Protein AF-A0A561X0W5-F1 (afdb_monomer)

Mean predicted aligned error: 11.8 Å

Secondary structure (DSSP, 8-state):
--HHHHHHHHHHHHHHHHHHHH-GGGHHHHTTTEEEEEEE-TTS-EEEEEEEPS-HHHHHHHHHHH-HHHHHHHHHHHHHHHHHH-HHHHHHHHHHHHHHHHHHHHHHHHHHHHHHHH-

Foldseek 3Di:
DDPVVVLLLLQLLVLVLCCLQPPCVCVVVVVVFWDQDQDQPPVRDRDRDTDGDDDPVSVVSVVCSVDSVSSSVVSSVVLVVCCVVPVVPSVVSSVVSNVVSVVVVVVVVVVVVVVVVVD

pLDDT: mean 72.23, std 18.35, range [41.28, 92.25]

Structure (mmCIF, N/CA/C/O backbone):
data_AF-A0A561X0W5-F1
#
_entry.id   AF-A0A561X0W5-F1
#
loop_
_atom_site.group_PDB
_atom_site.id
_atom_site.type_symbol
_atom_site.label_atom_id
_atom_site.label_alt_id
_atom_site.label_comp_id
_atom_site.label_asym_id
_atom_site.label_entity_id
_atom_site.label_seq_id
_atom_site.pdbx_PDB_ins_code
_atom_site.Cartn_x
_atom_site.Cartn_y
_atom_site.Cartn_z
_atom_site.occupancy
_atom_site.B_iso_or_equiv
_atom_site.auth_seq_id
_atom_site.auth_comp_id
_atom_site.auth_asym_id
_atom_site.auth_atom_id
_atom_site.pdbx_PDB_model_num
ATOM 1 N N . MET A 1 1 ? 15.254 -8.754 -8.443 1.00 67.56 1 MET A N 1
ATOM 2 C CA . MET A 1 1 ? 14.374 -7.568 -8.475 1.00 67.56 1 MET A CA 1
ATOM 3 C C . MET A 1 1 ? 15.239 -6.345 -8.740 1.00 67.56 1 MET A C 1
ATOM 5 O O . MET A 1 1 ? 16.203 -6.167 -8.002 1.00 67.56 1 MET A O 1
ATOM 9 N N . PRO A 1 2 ? 14.976 -5.563 -9.795 1.00 82.38 2 PRO A N 1
ATOM 10 C CA . PRO A 1 2 ? 15.649 -4.288 -10.035 1.00 82.38 2 PRO A CA 1
ATOM 11 C C . PRO A 1 2 ? 15.251 -3.238 -8.982 1.00 82.38 2 PRO A C 1
ATOM 13 O O . PRO A 1 2 ? 14.203 -3.346 -8.349 1.00 82.38 2 PRO A O 1
ATOM 16 N N . LEU A 1 3 ? 16.077 -2.200 -8.810 1.00 81.94 3 LEU A N 1
ATOM 17 C CA . LEU A 1 3 ? 15.871 -1.164 -7.787 1.00 81.94 3 LEU A CA 1
ATOM 18 C C . LEU A 1 3 ? 14.520 -0.436 -7.945 1.00 81.94 3 LEU A C 1
ATOM 20 O O . LEU A 1 3 ? 13.871 -0.118 -6.952 1.00 81.94 3 LEU A O 1
ATOM 24 N N . MET A 1 4 ? 14.070 -0.219 -9.188 1.00 83.25 4 MET A N 1
ATOM 25 C CA . MET A 1 4 ? 12.771 0.405 -9.480 1.00 83.25 4 MET A CA 1
ATOM 26 C C . MET A 1 4 ? 11.591 -0.400 -8.925 1.00 83.25 4 MET A C 1
ATOM 28 O O . MET A 1 4 ? 10.674 0.182 -8.350 1.00 83.25 4 MET A O 1
ATOM 32 N N . ASP A 1 5 ? 11.637 -1.728 -9.021 1.00 83.75 5 ASP A N 1
ATOM 33 C CA . ASP A 1 5 ? 10.567 -2.595 -8.520 1.00 83.75 5 ASP A CA 1
ATOM 34 C C . ASP A 1 5 ? 10.485 -2.560 -6.995 1.00 83.75 5 ASP A C 1
ATOM 36 O O . ASP A 1 5 ? 9.400 -2.676 -6.430 1.00 83.75 5 ASP A O 1
ATOM 40 N N . MET A 1 6 ? 11.620 -2.335 -6.325 1.00 85.38 6 MET A N 1
ATOM 41 C CA . MET A 1 6 ? 11.663 -2.135 -4.880 1.00 85.38 6 MET A CA 1
ATOM 42 C C . MET A 1 6 ? 10.902 -0.868 -4.476 1.00 85.38 6 MET A C 1
ATOM 44 O O . MET A 1 6 ? 10.077 -0.915 -3.565 1.00 85.38 6 MET A O 1
ATOM 48 N N . PHE A 1 7 ? 11.115 0.247 -5.183 1.00 87.56 7 PHE A N 1
ATOM 49 C CA . PHE A 1 7 ? 10.355 1.477 -4.948 1.00 87.56 7 PHE A CA 1
ATOM 50 C C . PHE A 1 7 ? 8.864 1.287 -5.243 1.00 87.56 7 PHE A C 1
ATOM 52 O O . PHE A 1 7 ? 8.029 1.699 -4.436 1.00 87.56 7 PHE A O 1
ATOM 59 N N . LEU A 1 8 ? 8.517 0.614 -6.345 1.00 86.75 8 LEU A N 1
ATOM 60 C CA . LEU A 1 8 ? 7.126 0.285 -6.670 1.00 86.75 8 LEU A CA 1
ATOM 61 C C . LEU A 1 8 ? 6.467 -0.544 -5.563 1.00 86.75 8 LEU A C 1
ATOM 63 O O . LEU A 1 8 ? 5.359 -0.218 -5.147 1.00 86.75 8 LEU A O 1
ATOM 67 N N . LEU A 1 9 ? 7.154 -1.561 -5.038 1.00 87.06 9 LEU A N 1
ATOM 68 C CA . LEU A 1 9 ? 6.672 -2.378 -3.921 1.00 87.06 9 LEU A CA 1
ATOM 69 C C . LEU A 1 9 ? 6.465 -1.564 -2.646 1.00 87.06 9 LEU A C 1
ATOM 71 O O . LEU A 1 9 ? 5.461 -1.768 -1.970 1.00 87.06 9 LEU A O 1
ATOM 75 N N . VAL A 1 10 ? 7.360 -0.623 -2.332 1.00 88.12 10 VAL A N 1
ATOM 76 C CA . VAL A 1 10 ? 7.203 0.270 -1.173 1.00 88.12 10 VAL A CA 1
ATOM 77 C C . VAL A 1 10 ? 5.941 1.124 -1.312 1.00 88.12 10 VAL A C 1
ATOM 79 O O . VAL A 1 10 ? 5.111 1.145 -0.401 1.00 88.12 10 VAL A O 1
ATOM 82 N N . PHE A 1 11 ? 5.748 1.785 -2.457 1.00 88.75 11 PHE A N 1
ATOM 83 C CA . PHE A 1 11 ? 4.557 2.608 -2.697 1.00 88.75 11 PHE A CA 1
ATOM 84 C C . PHE A 1 11 ? 3.274 1.772 -2.752 1.00 88.75 11 PHE A C 1
ATOM 86 O O . PHE A 1 11 ? 2.255 2.163 -2.177 1.00 88.75 11 PHE A O 1
ATOM 93 N N . ALA A 1 12 ? 3.327 0.602 -3.390 1.00 87.25 12 ALA A N 1
ATOM 94 C CA . ALA A 1 12 ? 2.205 -0.321 -3.466 1.00 87.25 12 ALA A CA 1
ATOM 95 C C . ALA A 1 12 ? 1.815 -0.851 -2.080 1.00 87.25 12 ALA A C 1
ATOM 97 O O . ALA A 1 12 ? 0.636 -0.822 -1.735 1.00 87.25 12 ALA A O 1
ATOM 98 N N . ALA A 1 13 ? 2.786 -1.262 -1.258 1.00 88.38 13 ALA A N 1
ATOM 99 C CA . ALA A 1 13 ? 2.551 -1.722 0.108 1.00 88.38 13 ALA A CA 1
ATOM 100 C C . ALA A 1 13 ? 2.008 -0.600 0.997 1.00 88.38 13 ALA A C 1
ATOM 102 O O . ALA A 1 13 ? 1.069 -0.832 1.759 1.00 88.38 13 ALA A O 1
ATOM 103 N N . PHE A 1 14 ? 2.525 0.626 0.866 1.00 85.94 14 PHE A N 1
ATOM 104 C CA . PHE A 1 14 ? 1.994 1.790 1.577 1.00 85.94 14 PHE A CA 1
ATOM 105 C C . PHE A 1 14 ? 0.527 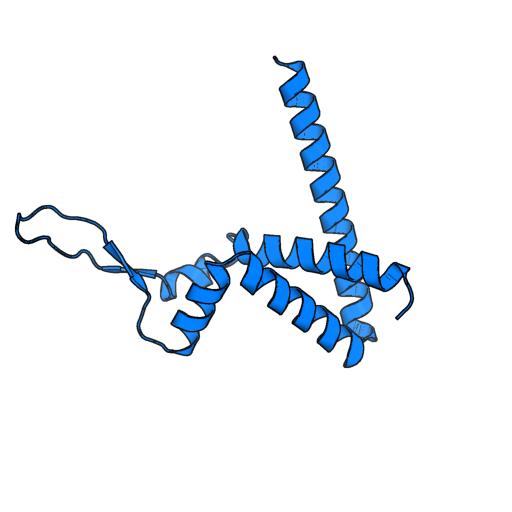2.050 1.217 1.00 85.94 14 PHE A C 1
ATOM 107 O O . PHE A 1 14 ? -0.317 2.194 2.108 1.00 85.94 14 PHE A O 1
ATOM 114 N N . ARG A 1 15 ? 0.193 2.059 -0.081 1.00 86.25 15 ARG A N 1
ATOM 115 C CA . ARG A 1 15 ? -1.189 2.258 -0.534 1.00 86.25 15 ARG A CA 1
ATOM 116 C C . ARG A 1 15 ? -2.092 1.120 -0.091 1.00 86.25 15 ARG A C 1
ATOM 118 O O . ARG A 1 15 ? -3.180 1.406 0.390 1.00 86.25 15 ARG A O 1
ATOM 125 N N . LEU A 1 16 ? -1.641 -0.127 -0.216 1.00 81.12 16 LEU A N 1
ATOM 126 C CA . LEU A 1 16 ? -2.398 -1.308 0.189 1.00 81.12 16 LEU A CA 1
ATOM 127 C C . LEU A 1 16 ? -2.662 -1.314 1.695 1.00 81.12 16 LEU A C 1
ATOM 129 O O . LEU A 1 16 ? -3.792 -1.535 2.101 1.00 81.12 16 LEU A O 1
ATOM 133 N N . THR A 1 17 ? -1.662 -0.989 2.517 1.00 83.44 17 THR A N 1
ATOM 134 C CA . THR A 1 17 ? -1.819 -0.871 3.976 1.00 83.44 17 THR A CA 1
ATOM 135 C C . THR A 1 17 ? -2.822 0.220 4.319 1.00 83.44 17 THR A C 1
ATOM 137 O O . THR A 1 17 ? -3.719 0.013 5.130 1.00 83.44 17 THR A O 1
ATOM 140 N N . ARG A 1 18 ? -2.715 1.385 3.669 1.00 79.19 18 ARG A N 1
ATOM 141 C CA . ARG A 1 18 ? -3.660 2.485 3.878 1.00 79.19 18 ARG A CA 1
ATOM 142 C C . ARG A 1 18 ? -5.069 2.111 3.415 1.00 79.19 18 ARG A C 1
ATOM 144 O O . ARG A 1 18 ? -6.029 2.508 4.059 1.00 79.19 18 ARG A O 1
ATOM 151 N N . LEU A 1 19 ? -5.195 1.334 2.344 1.00 76.31 19 LEU A N 1
ATOM 152 C CA . LEU A 1 19 ? -6.470 0.790 1.895 1.00 76.31 19 LEU A CA 1
ATOM 153 C C . LEU A 1 19 ? -7.000 -0.194 2.952 1.00 76.31 19 LEU A C 1
ATOM 155 O O . LEU A 1 19 ? -8.041 0.044 3.525 1.00 76.31 19 LEU A O 1
ATOM 159 N N . LEU A 1 20 ? -6.248 -1.199 3.384 1.00 70.31 20 LEU A N 1
ATOM 160 C CA . LEU A 1 20 ? -6.719 -2.148 4.404 1.00 70.31 20 LEU A CA 1
ATOM 161 C C . LEU A 1 20 ? -7.101 -1.499 5.748 1.00 70.31 20 LEU A C 1
ATOM 163 O O . LEU A 1 20 ? -8.091 -1.897 6.356 1.00 70.31 20 LEU A O 1
ATOM 167 N N . VAL A 1 21 ? -6.345 -0.496 6.204 1.00 66.12 21 VAL A N 1
ATOM 168 C CA . VAL A 1 21 ? -6.595 0.180 7.489 1.00 66.12 21 VAL A CA 1
ATOM 169 C C . VAL A 1 21 ? -7.753 1.183 7.397 1.00 66.12 21 VAL A C 1
ATOM 171 O O . VAL A 1 21 ? -8.589 1.247 8.301 1.00 66.12 21 VAL A O 1
ATOM 174 N N . TYR A 1 22 ? -7.814 1.976 6.323 1.00 61.97 22 TYR A N 1
ATOM 175 C CA . TYR A 1 22 ? -8.741 3.112 6.217 1.00 61.97 22 TYR A CA 1
ATOM 176 C C . TYR A 1 22 ? -9.911 2.887 5.254 1.00 61.97 22 TYR A C 1
ATOM 178 O O . TYR A 1 22 ? -10.824 3.713 5.217 1.00 61.97 22 TYR A O 1
ATOM 186 N N . ASP A 1 23 ? -9.915 1.809 4.472 1.00 55.59 23 ASP A N 1
ATOM 187 C CA . ASP A 1 23 ? -10.960 1.563 3.487 1.00 55.59 23 ASP A CA 1
ATOM 188 C C . ASP A 1 23 ? -12.254 1.083 4.153 1.00 55.59 23 ASP A C 1
ATOM 190 O O . ASP A 1 23 ? -12.373 -0.027 4.685 1.00 55.59 23 ASP A O 1
ATOM 194 N N . GLN A 1 24 ? -13.250 1.963 4.080 1.00 45.91 24 GLN A N 1
ATOM 195 C CA . GLN A 1 24 ? -14.639 1.744 4.477 1.00 45.91 24 GLN A CA 1
ATOM 196 C C . GLN A 1 24 ? -15.339 0.707 3.583 1.00 45.91 24 GLN A C 1
ATOM 198 O O . GLN A 1 24 ? -16.412 0.235 3.945 1.00 45.91 24 GLN A O 1
ATOM 203 N N . ILE A 1 25 ? -14.763 0.301 2.442 1.00 45.94 25 ILE A N 1
ATOM 204 C CA . ILE A 1 25 ? -15.323 -0.772 1.596 1.00 45.94 25 ILE A CA 1
ATOM 205 C C . ILE A 1 25 ? -15.319 -2.124 2.337 1.00 45.94 25 ILE A C 1
ATOM 207 O O . ILE A 1 25 ? -16.161 -2.981 2.071 1.00 45.94 25 ILE A O 1
ATOM 211 N N . THR A 1 26 ? -14.468 -2.290 3.358 1.00 43.84 26 THR A N 1
ATOM 212 C CA . THR A 1 26 ? -14.545 -3.417 4.303 1.00 43.84 26 THR A CA 1
ATOM 213 C C . THR A 1 26 ? -15.548 -3.196 5.444 1.00 43.84 26 THR A C 1
ATOM 215 O O . THR A 1 26 ? -15.641 -4.037 6.326 1.00 43.84 26 THR A O 1
ATOM 218 N N . ALA A 1 27 ? -16.368 -2.138 5.458 1.00 46.81 27 ALA A N 1
ATOM 219 C CA . ALA A 1 27 ? -17.442 -1.955 6.447 1.00 46.81 27 ALA A CA 1
ATOM 220 C C . ALA A 1 27 ? -18.417 -3.155 6.571 1.00 46.81 27 ALA A C 1
ATOM 222 O O . ALA A 1 27 ? -18.754 -3.518 7.703 1.00 46.81 27 ALA A O 1
ATOM 223 N N . PRO A 1 28 ? -18.839 -3.850 5.489 1.00 46.41 28 PRO A N 1
ATOM 224 C CA . PRO A 1 28 ? -19.581 -5.110 5.607 1.00 46.41 28 PRO A CA 1
ATOM 225 C C . PRO A 1 28 ? -18.724 -6.278 6.127 1.00 46.41 28 PRO A C 1
ATOM 227 O O . PRO A 1 28 ? -19.269 -7.183 6.751 1.00 46.41 28 PRO A O 1
ATOM 230 N N . LEU A 1 29 ? -17.397 -6.233 5.950 1.00 48.28 29 LEU A N 1
ATOM 231 C CA . LEU A 1 29 ? -16.446 -7.123 6.627 1.00 48.28 29 LEU A CA 1
ATOM 232 C C . LEU A 1 29 ? -16.181 -6.679 8.078 1.00 48.28 29 LEU A C 1
ATOM 234 O O . LEU A 1 29 ? -15.716 -7.484 8.856 1.00 48.28 29 LEU A O 1
ATOM 238 N N . ARG A 1 30 ? -16.513 -5.450 8.491 1.00 46.50 30 ARG A N 1
ATOM 239 C CA . ARG A 1 30 ? -16.346 -4.931 9.862 1.00 46.50 30 ARG A CA 1
ATOM 240 C C . ARG A 1 30 ? -17.554 -5.260 10.758 1.00 46.50 30 ARG A C 1
ATOM 242 O O . ARG A 1 30 ? -17.378 -5.521 11.947 1.00 46.50 30 ARG A O 1
ATOM 249 N N . ARG A 1 31 ? -18.764 -5.336 10.181 1.00 45.16 31 ARG A N 1
ATOM 250 C CA . ARG A 1 31 ? -20.026 -5.726 10.860 1.00 45.16 31 ARG A CA 1
ATOM 251 C C . ARG A 1 31 ? -20.001 -7.075 11.616 1.00 45.16 31 ARG A C 1
ATOM 253 O O . ARG A 1 31 ? -20.660 -7.152 12.644 1.00 45.16 31 ARG A O 1
ATOM 260 N N . PRO A 1 32 ? -19.295 -8.129 11.168 1.00 48.22 32 PRO A N 1
ATOM 261 C CA . PRO A 1 32 ? -19.195 -9.385 11.916 1.00 48.22 32 PRO A CA 1
ATOM 262 C C . PRO A 1 32 ? -18.059 -9.447 12.956 1.00 48.22 32 PRO A C 1
ATOM 264 O O . PRO A 1 32 ? -17.993 -10.432 13.691 1.00 48.22 32 PRO A O 1
ATOM 267 N N . PHE A 1 33 ? -17.162 -8.454 13.019 1.00 45.53 33 PHE A N 1
ATOM 268 C CA . PHE A 1 33 ? -15.931 -8.508 13.831 1.00 45.53 33 PHE A CA 1
ATOM 269 C C . PHE A 1 33 ? -15.997 -7.648 15.099 1.00 45.53 33 PHE A C 1
ATOM 271 O O . PHE A 1 33 ? -15.304 -7.950 16.069 1.00 45.53 33 PHE A O 1
ATOM 278 N N . TYR A 1 34 ? -16.856 -6.628 15.110 1.00 48.44 34 TYR A N 1
ATOM 279 C CA . TYR A 1 34 ? -17.177 -5.842 16.297 1.00 48.44 34 TYR A CA 1
ATOM 280 C C . TYR A 1 34 ? -18.602 -6.174 16.738 1.00 48.44 34 TYR A C 1
ATOM 282 O O . TYR A 1 34 ? -19.565 -5.767 16.090 1.00 48.44 34 TYR A O 1
ATOM 290 N N . GLU A 1 35 ? -18.742 -6.922 17.831 1.00 45.34 35 GLU A N 1
ATOM 291 C CA . GLU A 1 35 ? -19.983 -6.907 18.598 1.00 45.34 35 GLU A CA 1
ATOM 292 C C . GLU A 1 35 ? -19.903 -5.740 19.574 1.00 45.34 35 GLU A C 1
ATOM 294 O O . GLU A 1 35 ? -19.032 -5.698 20.441 1.00 45.34 35 GLU A O 1
ATOM 299 N N . ALA A 1 36 ? -20.819 -4.786 19.440 1.00 44.91 36 ALA A N 1
ATOM 300 C CA . ALA A 1 36 ? -21.145 -3.918 20.555 1.00 44.91 36 ALA A CA 1
ATOM 301 C C . ALA A 1 36 ? -21.849 -4.797 21.598 1.00 44.91 36 ALA A C 1
ATOM 303 O O . ALA A 1 36 ? -23.031 -5.106 21.449 1.00 44.91 36 ALA A O 1
ATOM 304 N N . ALA A 1 37 ? -21.112 -5.270 22.600 1.00 45.56 37 ALA A N 1
ATOM 305 C CA . ALA A 1 37 ? -21.728 -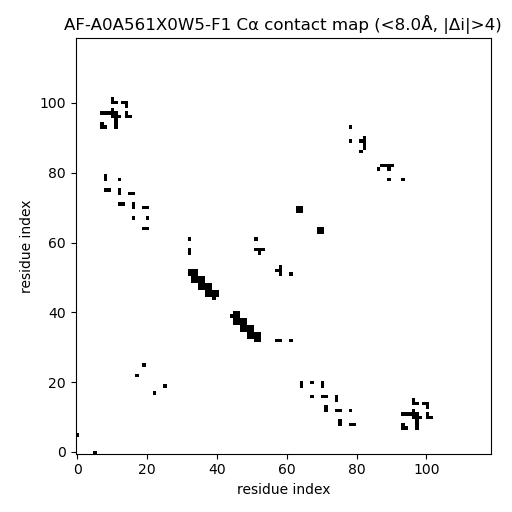5.839 23.785 1.00 45.56 37 ALA A CA 1
ATOM 306 C C . ALA A 1 37 ? -21.976 -4.672 24.746 1.00 45.56 37 ALA A C 1
ATOM 308 O O . ALA A 1 37 ? -21.044 -4.083 25.285 1.00 45.56 37 ALA A O 1
ATOM 309 N N . GLU A 1 38 ? -23.245 -4.290 24.896 1.00 41.28 38 GLU A N 1
ATOM 310 C CA . GLU A 1 38 ? -23.674 -3.411 25.983 1.00 41.28 38 GLU A CA 1
ATOM 311 C C . GLU A 1 38 ? -23.442 -4.164 27.300 1.00 41.28 38 GLU A C 1
ATOM 313 O O . GLU A 1 38 ? -24.258 -4.997 27.697 1.00 41.28 38 GLU A O 1
ATOM 318 N N . GLU A 1 39 ? -22.314 -3.921 27.967 1.00 42.62 39 GLU A N 1
ATOM 319 C CA . GLU A 1 39 ? -22.142 -4.359 29.348 1.00 42.62 39 GLU A CA 1
ATOM 320 C C . GLU A 1 39 ? -22.725 -3.289 30.267 1.00 42.62 39 GLU A C 1
ATOM 322 O O . GLU A 1 39 ? -22.278 -2.145 30.321 1.00 42.62 39 GLU A O 1
ATOM 327 N N . VAL A 1 40 ? -23.785 -3.672 30.977 1.00 43.28 40 VAL A N 1
ATOM 328 C CA . VAL A 1 40 ? -24.367 -2.862 32.042 1.00 43.28 40 VAL A CA 1
ATOM 329 C C . VAL A 1 40 ? -23.371 -2.886 33.197 1.00 43.28 40 VAL A C 1
ATOM 331 O O . VAL A 1 40 ? -23.199 -3.920 33.846 1.00 43.28 40 VAL A O 1
ATOM 334 N N . GLY A 1 41 ? -22.692 -1.762 33.431 1.00 46.09 41 GLY A N 1
ATOM 335 C CA . GLY A 1 41 ? -21.854 -1.597 34.613 1.00 46.09 41 GLY A CA 1
ATOM 336 C C . GLY A 1 41 ? -22.684 -1.767 35.897 1.00 46.09 41 GLY A C 1
ATOM 337 O O . GLY A 1 41 ? -23.900 -1.560 35.874 1.00 46.09 41 GLY A O 1
ATO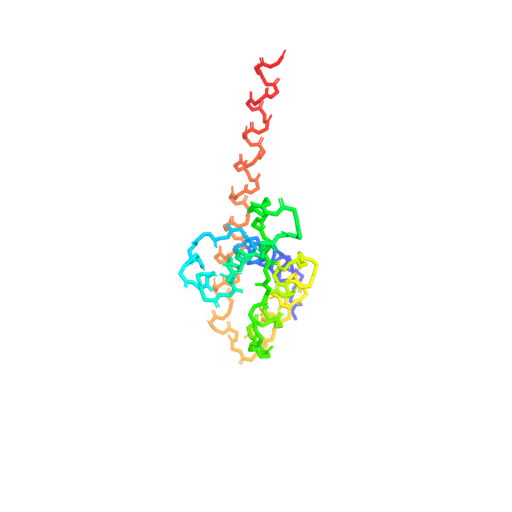M 338 N N . PRO A 1 42 ? -22.060 -2.121 37.033 1.00 47.66 42 PRO A N 1
ATOM 339 C CA . PRO A 1 42 ? -22.750 -2.374 38.306 1.00 47.66 42 PRO A CA 1
ATOM 340 C C . PRO A 1 42 ? -23.607 -1.198 38.825 1.00 47.66 42 PRO A C 1
ATOM 342 O O . PRO A 1 42 ? -24.467 -1.417 39.673 1.00 47.66 42 PRO A O 1
ATOM 345 N N . ASP A 1 43 ? -23.432 0.007 38.271 1.00 44.19 43 ASP A N 1
ATOM 346 C CA . ASP A 1 43 ? -24.188 1.230 38.585 1.00 44.19 43 ASP A CA 1
ATOM 347 C C . ASP A 1 43 ? -25.367 1.522 37.627 1.00 44.19 43 ASP A C 1
ATOM 349 O O . ASP A 1 43 ? -25.973 2.592 37.679 1.00 44.19 43 ASP A O 1
ATOM 353 N N . GLY A 1 44 ? -25.716 0.600 36.720 1.00 47.59 44 GLY A N 1
ATOM 354 C CA . GLY A 1 44 ? -26.852 0.770 35.800 1.00 47.59 44 GLY A CA 1
ATOM 355 C C . GLY A 1 44 ? -26.620 1.773 34.659 1.00 47.59 44 GLY A C 1
ATOM 356 O O . GLY A 1 44 ? -27.534 2.035 33.874 1.00 47.59 44 GLY A O 1
ATOM 357 N N . ALA A 1 45 ? -25.405 2.311 34.526 1.00 47.75 45 ALA A N 1
ATOM 358 C CA . ALA A 1 45 ? -24.991 3.105 33.377 1.00 47.75 45 ALA A CA 1
ATOM 359 C C . ALA A 1 45 ? -24.685 2.185 32.183 1.00 47.75 45 ALA A C 1
ATOM 361 O O . ALA A 1 45 ? -23.899 1.241 32.282 1.00 47.75 45 ALA A O 1
ATOM 362 N N . LYS A 1 46 ? -25.334 2.454 31.045 1.00 43.19 46 LYS A N 1
ATOM 363 C CA . LYS A 1 46 ? -25.069 1.772 29.775 1.00 43.19 46 LYS A CA 1
ATOM 364 C C . LYS A 1 46 ? -23.752 2.280 29.200 1.00 43.19 46 LYS A C 1
ATOM 366 O O . LYS A 1 46 ? -23.738 3.285 28.491 1.00 43.19 46 LYS A O 1
ATOM 371 N N . GLU A 1 47 ? -22.658 1.596 29.498 1.00 41.47 47 GLU A N 1
ATOM 372 C CA . GLU A 1 47 ? -21.379 1.848 28.843 1.00 41.47 47 GLU A CA 1
ATOM 373 C C . GLU A 1 47 ? -21.217 0.882 27.666 1.00 41.47 47 GLU A C 1
ATOM 375 O O . GLU A 1 47 ? -21.297 -0.338 27.794 1.00 41.47 47 GLU A O 1
ATOM 380 N N . ILE A 1 48 ? -21.048 1.439 26.469 1.00 46.91 48 ILE A N 1
ATOM 381 C CA . ILE A 1 48 ? -20.855 0.663 25.243 1.00 46.91 48 ILE A CA 1
ATOM 382 C C . ILE A 1 48 ? -19.392 0.208 25.228 1.00 46.91 48 ILE A C 1
ATOM 384 O O . ILE A 1 48 ? -18.512 0.950 24.785 1.00 46.91 48 ILE A O 1
ATOM 388 N N . VAL A 1 49 ? -19.119 -0.993 25.737 1.00 49.56 49 VAL A N 1
ATOM 389 C CA . VAL A 1 49 ? -17.775 -1.582 25.733 1.00 49.56 49 VAL A CA 1
ATOM 390 C C . VAL A 1 49 ? -17.603 -2.430 24.469 1.00 49.56 49 VAL A C 1
ATOM 392 O O . VAL A 1 49 ? -18.335 -3.381 24.204 1.00 49.56 49 VAL A O 1
ATOM 395 N N . TRP A 1 50 ? -16.634 -2.063 23.634 1.00 47.00 50 TRP A N 1
ATOM 396 C CA . TRP A 1 50 ? -16.355 -2.749 22.372 1.00 47.00 50 TRP A CA 1
ATOM 397 C C . TRP A 1 50 ? -15.568 -4.043 22.628 1.00 47.00 50 TRP A C 1
ATOM 399 O O . TRP A 1 50 ? -14.361 -3.990 22.863 1.00 47.00 50 TRP A O 1
ATOM 409 N N . TYR A 1 51 ? -16.219 -5.209 22.553 1.00 47.09 51 TYR A N 1
ATOM 410 C CA . TYR A 1 51 ? -15.555 -6.514 2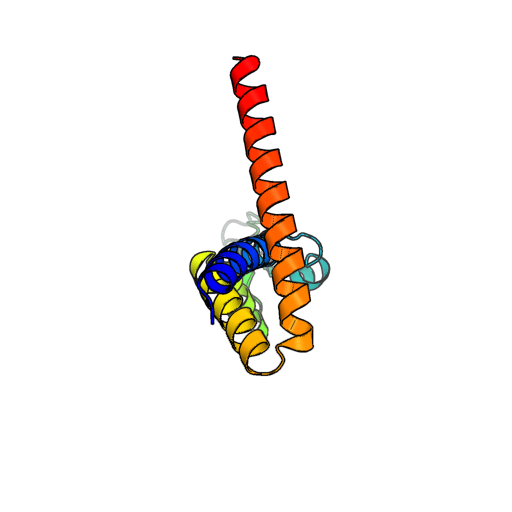2.679 1.00 47.09 51 TYR A CA 1
ATOM 411 C C . TYR A 1 51 ? -15.323 -7.181 21.312 1.00 47.09 51 TYR A C 1
ATOM 413 O O . TYR A 1 51 ? -16.186 -7.215 20.434 1.00 47.09 51 TYR A O 1
ATOM 421 N N . VAL A 1 52 ? -14.125 -7.747 21.132 1.00 48.62 52 VAL A N 1
ATOM 422 C CA . VAL A 1 52 ? -13.725 -8.499 19.931 1.00 48.62 52 VAL A CA 1
ATOM 423 C C . VAL A 1 52 ? -14.360 -9.898 19.967 1.00 48.62 52 VAL A C 1
ATOM 425 O O . VAL A 1 52 ? -14.221 -10.622 20.955 1.00 48.62 52 VAL A O 1
ATOM 428 N N . ARG A 1 53 ? -15.052 -10.306 18.892 1.00 47.97 53 ARG A N 1
ATOM 429 C CA . ARG A 1 53 ? -15.754 -11.605 18.807 1.00 47.97 53 ARG A CA 1
ATOM 430 C C . ARG A 1 53 ? -14.771 -12.795 18.874 1.00 47.97 53 ARG A C 1
ATOM 432 O O . ARG A 1 53 ? -13.672 -12.736 18.329 1.00 47.97 53 ARG A O 1
ATOM 439 N N . LYS A 1 54 ? -15.169 -13.898 19.531 1.00 44.81 54 LYS A N 1
ATOM 440 C CA . LYS A 1 54 ? -14.313 -15.045 19.939 1.00 44.81 54 LYS A CA 1
ATOM 441 C C . LYS A 1 54 ? -13.829 -15.996 18.819 1.00 44.81 54 LYS A C 1
ATOM 443 O O . LYS A 1 54 ? -13.130 -16.959 19.124 1.00 44.81 54 LYS A O 1
ATOM 448 N N . GLU A 1 55 ? -14.170 -15.784 17.546 1.00 53.28 55 GLU A N 1
ATOM 449 C CA . GLU A 1 55 ? -13.694 -16.658 16.457 1.00 53.28 55 GLU A CA 1
ATOM 450 C C . GLU A 1 55 ? -12.190 -16.433 16.189 1.00 53.28 55 GLU A C 1
ATOM 452 O O . GLU A 1 55 ? -11.784 -15.297 15.933 1.00 53.28 55 GLU A O 1
ATOM 457 N N . PRO A 1 56 ? -11.346 -17.485 16.198 1.00 54.66 56 PRO A N 1
ATOM 458 C CA . PRO A 1 56 ? -9.885 -17.345 16.242 1.00 54.66 56 PRO A CA 1
ATOM 459 C C . PRO A 1 56 ? -9.311 -16.609 15.025 1.00 54.66 56 PRO A C 1
ATOM 461 O O . PRO A 1 56 ? -8.441 -15.754 15.164 1.00 54.66 56 PRO A O 1
ATOM 464 N N . VAL A 1 57 ? -9.852 -16.874 13.832 1.00 56.34 57 VAL A N 1
ATOM 465 C CA . VAL A 1 57 ? -9.433 -16.204 12.590 1.00 56.34 57 VAL A CA 1
ATOM 466 C C . VAL A 1 57 ? -9.879 -14.739 12.576 1.00 56.34 57 VAL A C 1
ATOM 468 O O . VAL A 1 57 ? -9.153 -13.870 12.099 1.00 56.34 57 VAL A O 1
ATOM 471 N N . ARG A 1 58 ? -11.059 -14.443 13.133 1.00 54.06 58 ARG A N 1
ATOM 4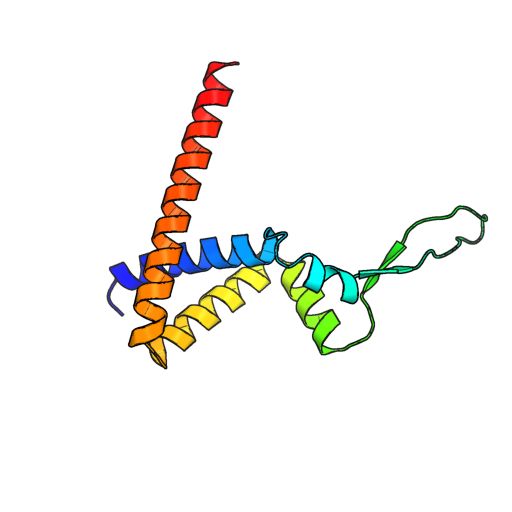72 C CA . ARG A 1 58 ? -11.626 -13.091 13.121 1.00 54.06 58 ARG A CA 1
ATOM 473 C C . ARG A 1 58 ? -10.945 -12.170 14.130 1.00 54.06 58 ARG A C 1
ATOM 475 O O . ARG A 1 58 ? -10.634 -11.030 13.795 1.00 54.06 58 ARG A O 1
ATOM 482 N N . ARG A 1 59 ? -10.622 -12.689 15.317 1.00 57.69 59 ARG A N 1
ATOM 483 C CA . ARG A 1 59 ? -9.815 -11.986 16.323 1.00 57.69 59 ARG A CA 1
ATOM 484 C C . ARG A 1 59 ? -8.409 -11.665 15.811 1.00 57.69 59 ARG A C 1
ATOM 486 O O . ARG A 1 59 ? -7.962 -10.537 15.975 1.00 57.69 59 ARG A O 1
ATOM 493 N N . PHE A 1 60 ? -7.748 -12.619 15.153 1.00 61.22 60 PHE A N 1
ATOM 494 C CA . PHE A 1 60 ? -6.405 -12.418 14.601 1.00 61.22 60 PHE A CA 1
ATOM 495 C C . PHE A 1 60 ? -6.379 -11.294 13.555 1.00 61.22 60 PHE A C 1
ATOM 497 O O . PHE A 1 60 ? -5.549 -10.394 13.629 1.00 61.22 60 PHE A O 1
ATOM 504 N N . VAL A 1 61 ? -7.338 -11.287 12.623 1.00 63.84 61 VAL A N 1
ATOM 505 C CA . VAL A 1 61 ? -7.460 -10.215 11.620 1.00 63.84 61 VAL A CA 1
ATOM 506 C C . VAL A 1 61 ? -7.795 -8.865 12.273 1.00 63.84 61 VAL A C 1
ATOM 508 O O . VAL A 1 61 ? -7.237 -7.847 11.870 1.00 63.84 61 VAL A O 1
ATOM 511 N N . GLY A 1 62 ? -8.643 -8.847 13.308 1.00 60.72 62 GLY A N 1
ATOM 512 C CA . GLY A 1 62 ? -8.956 -7.635 14.076 1.00 60.72 62 GLY A CA 1
ATOM 513 C C . GLY A 1 62 ? -7.753 -7.049 14.829 1.00 60.72 62 GLY A C 1
ATOM 514 O O . GLY A 1 62 ? -7.537 -5.837 14.791 1.00 60.72 62 GLY A O 1
ATOM 515 N N . GLU A 1 63 ? -6.928 -7.888 15.462 1.00 64.25 63 GLU A N 1
ATOM 516 C CA . GLU A 1 63 ? -5.684 -7.464 16.129 1.00 64.25 63 GLU A CA 1
ATOM 517 C C . GLU A 1 63 ? -4.629 -6.985 15.114 1.00 64.25 63 GLU A C 1
ATOM 519 O O . GLU A 1 63 ? -3.979 -5.962 15.345 1.00 64.25 63 GLU A O 1
ATOM 524 N N . LEU A 1 64 ? -4.498 -7.646 13.953 1.00 65.25 64 LEU A N 1
ATOM 525 C CA . LEU A 1 64 ? -3.597 -7.195 12.882 1.00 65.25 64 LEU A CA 1
ATOM 526 C C . LEU A 1 64 ? -3.992 -5.816 12.346 1.00 65.25 64 LEU A C 1
ATOM 528 O O . LEU A 1 64 ? -3.127 -4.950 12.220 1.00 65.25 64 LEU A O 1
ATOM 532 N N . LEU A 1 65 ? -5.282 -5.602 12.069 1.00 63.81 65 LEU A N 1
ATOM 533 C CA . LEU A 1 65 ? -5.812 -4.324 11.579 1.00 63.81 65 LEU A CA 1
ATOM 534 C C . LEU A 1 65 ? -5.723 -3.203 12.623 1.00 63.81 65 LEU A C 1
ATOM 536 O O . LEU A 1 65 ? -5.635 -2.033 12.255 1.00 63.81 65 LEU A O 1
ATOM 540 N N . SER A 1 66 ? -5.700 -3.549 13.913 1.00 65.44 66 SER A N 1
ATOM 541 C CA . SER A 1 66 ? -5.512 -2.576 14.998 1.00 65.44 66 SER A CA 1
ATOM 542 C C . SER A 1 66 ? -4.094 -1.996 15.019 1.00 65.44 66 SER A C 1
ATOM 544 O O . SER A 1 66 ? -3.890 -0.876 15.485 1.00 65.44 66 SER A O 1
ATOM 546 N N . CYS A 1 67 ? -3.106 -2.724 14.487 1.00 74.88 67 CYS A N 1
ATOM 547 C CA . CYS A 1 67 ? -1.730 -2.258 14.390 1.00 74.88 67 CYS A CA 1
ATOM 548 C C . CYS A 1 67 ? -1.346 -1.952 12.936 1.00 74.88 67 CYS A C 1
ATOM 550 O O . CYS A 1 67 ? -1.107 -2.846 12.119 1.00 74.88 67 CYS A O 1
ATOM 552 N N . TYR A 1 68 ? -1.187 -0.661 12.633 1.00 73.19 68 TYR A N 1
ATOM 553 C CA . TYR A 1 68 ? -0.697 -0.179 11.336 1.00 73.19 68 TYR A CA 1
ATOM 554 C C . TYR A 1 68 ? 0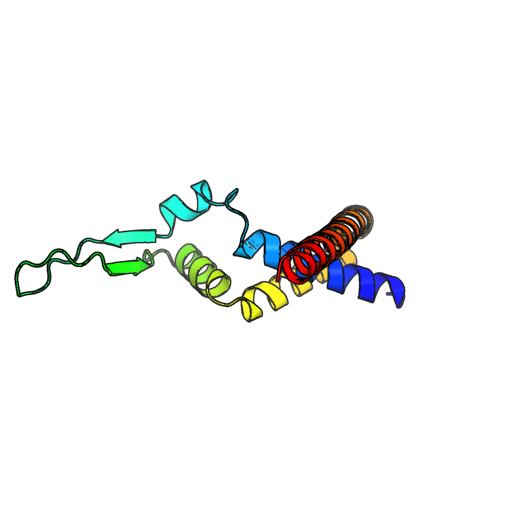.619 -0.854 10.914 1.00 73.19 68 TYR A C 1
ATOM 556 O O . TYR A 1 68 ? 0.796 -1.205 9.748 1.00 73.19 68 TYR A O 1
ATOM 564 N N . TRP A 1 69 ? 1.529 -1.081 11.865 1.00 71.50 69 TRP A N 1
ATOM 565 C CA . TRP A 1 69 ? 2.833 -1.681 11.586 1.00 71.50 69 TRP A CA 1
ATOM 566 C C . TRP A 1 69 ? 2.716 -3.157 11.184 1.00 71.50 69 TRP A C 1
ATOM 568 O O . TRP A 1 69 ? 3.324 -3.585 10.201 1.00 71.50 69 TRP A O 1
ATOM 578 N N . CYS A 1 70 ? 1.859 -3.914 11.879 1.00 79.00 70 CYS A N 1
ATOM 579 C CA . CYS A 1 70 ? 1.578 -5.311 11.551 1.00 79.00 70 CYS A CA 1
ATOM 580 C C . CYS A 1 70 ? 0.891 -5.430 10.185 1.00 79.00 70 CYS A C 1
ATOM 582 O O . CYS A 1 70 ? 1.300 -6.234 9.351 1.00 79.00 70 CYS A O 1
ATOM 584 N N . THR A 1 71 ? -0.112 -4.596 9.906 1.00 79.19 71 THR A N 1
ATOM 585 C CA . THR A 1 71 ? -0.771 -4.606 8.589 1.00 79.19 71 THR A CA 1
ATOM 586 C C . THR A 1 71 ? 0.217 -4.260 7.468 1.00 79.19 71 THR A C 1
ATOM 588 O O . THR A 1 71 ? 0.168 -4.861 6.393 1.00 79.19 71 THR A O 1
ATOM 591 N N . GLY A 1 72 ? 1.166 -3.357 7.736 1.00 83.44 72 GLY A N 1
ATOM 592 C CA . GLY A 1 72 ? 2.235 -2.987 6.811 1.00 83.44 72 GLY A CA 1
ATOM 593 C C . GLY A 1 72 ? 3.143 -4.150 6.420 1.00 83.44 72 GLY A C 1
ATOM 594 O O . GLY A 1 72 ? 3.334 -4.406 5.228 1.00 83.44 72 GLY A O 1
ATOM 595 N N . ILE A 1 73 ? 3.671 -4.887 7.403 1.00 84.56 73 ILE A N 1
ATOM 596 C CA . ILE A 1 73 ? 4.605 -5.988 7.124 1.00 84.56 73 ILE A CA 1
ATOM 597 C C . ILE A 1 73 ? 3.929 -7.147 6.381 1.00 84.56 73 ILE A C 1
ATOM 599 O O . ILE A 1 73 ? 4.506 -7.694 5.442 1.00 84.56 73 ILE A O 1
ATOM 603 N N . TRP A 1 74 ? 2.677 -7.465 6.726 1.00 84.81 74 TRP A N 1
ATOM 604 C CA . TRP A 1 74 ? 1.899 -8.496 6.034 1.00 84.81 74 TRP A CA 1
ATOM 605 C C . TRP A 1 74 ? 1.524 -8.083 4.609 1.00 84.81 74 TRP A C 1
ATOM 607 O O . TRP A 1 74 ? 1.633 -8.895 3.692 1.00 84.81 74 TRP A O 1
ATOM 617 N N . SER A 1 75 ? 1.153 -6.817 4.396 1.00 86.19 75 SER A N 1
ATOM 618 C CA . SER A 1 75 ? 0.860 -6.283 3.058 1.00 86.19 75 SER A CA 1
ATOM 619 C C . SER A 1 75 ? 2.087 -6.334 2.149 1.00 86.19 75 SER A C 1
ATOM 621 O O . SER A 1 75 ? 1.997 -6.777 1.003 1.00 86.19 75 SER A O 1
ATOM 623 N N . ALA A 1 76 ? 3.249 -5.923 2.667 1.00 88.12 76 ALA A N 1
ATOM 624 C CA . ALA A 1 76 ? 4.510 -5.986 1.935 1.00 88.12 76 ALA A CA 1
ATOM 625 C C . ALA A 1 76 ? 4.908 -7.436 1.617 1.00 88.12 76 ALA A C 1
ATOM 627 O O . ALA A 1 76 ? 5.251 -7.740 0.474 1.00 88.12 76 ALA A O 1
ATOM 628 N N . GLY A 1 77 ? 4.802 -8.337 2.600 1.00 89.25 77 GLY A N 1
ATOM 629 C CA . GLY A 1 77 ? 5.074 -9.763 2.417 1.00 89.25 77 GLY A CA 1
ATOM 630 C C . GLY A 1 77 ? 4.164 -10.406 1.371 1.00 89.25 77 GLY A C 1
ATOM 631 O O . GLY A 1 77 ? 4.649 -11.139 0.513 1.00 89.25 77 GLY A O 1
ATOM 632 N N . PHE A 1 78 ? 2.867 -10.082 1.383 1.00 88.31 78 PHE A N 1
ATOM 633 C CA . PHE A 1 78 ? 1.897 -10.588 0.411 1.00 88.31 78 PHE A CA 1
ATOM 634 C C . PHE A 1 78 ? 2.208 -10.130 -1.018 1.00 88.31 78 PHE A C 1
ATOM 636 O O . PHE A 1 78 ? 2.260 -10.954 -1.930 1.00 88.31 78 PHE A O 1
ATOM 643 N N . LEU A 1 79 ? 2.457 -8.831 -1.215 1.00 87.50 79 LEU A N 1
ATOM 644 C CA . LEU A 1 79 ? 2.806 -8.291 -2.531 1.00 87.50 79 LEU A CA 1
ATOM 645 C C . LEU A 1 79 ? 4.126 -8.867 -3.048 1.00 87.50 79 LEU A C 1
ATOM 647 O O . LEU A 1 79 ? 4.229 -9.198 -4.228 1.00 87.50 79 LEU A O 1
ATOM 651 N N . TRP A 1 80 ? 5.124 -9.017 -2.174 1.00 90.25 80 TRP A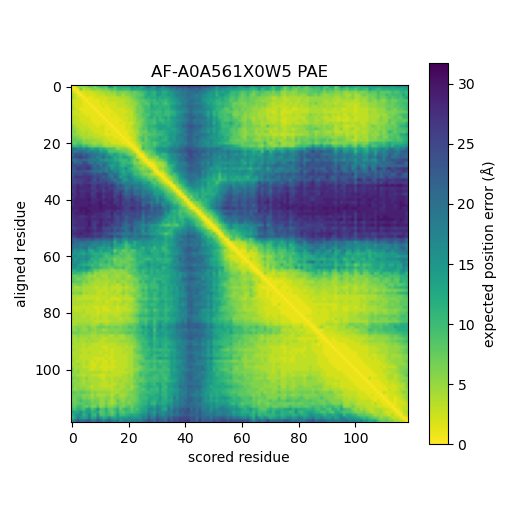 N 1
ATOM 652 C CA . TRP A 1 80 ? 6.410 -9.602 -2.543 1.00 90.25 80 TRP A CA 1
ATOM 653 C C . TRP A 1 80 ? 6.274 -11.079 -2.924 1.00 90.25 80 TRP A C 1
ATOM 655 O O . TRP A 1 80 ? 6.747 -11.488 -3.984 1.00 90.25 80 TRP A O 1
ATOM 665 N N . LEU A 1 81 ? 5.581 -11.872 -2.104 1.00 90.38 81 LEU A N 1
ATOM 666 C CA . LEU A 1 81 ? 5.385 -13.299 -2.352 1.00 90.38 81 LEU A CA 1
ATOM 667 C C . LEU A 1 81 ? 4.562 -13.535 -3.625 1.00 90.38 81 LEU A C 1
ATOM 669 O O . LEU A 1 81 ? 4.925 -14.379 -4.443 1.00 90.38 81 LEU A O 1
ATOM 673 N N . GLY A 1 82 ? 3.514 -12.735 -3.836 1.00 87.00 82 GLY A N 1
ATOM 674 C CA . GLY A 1 82 ? 2.713 -12.756 -5.056 1.00 87.00 82 GLY A CA 1
ATOM 675 C C . GLY A 1 82 ? 3.505 -12.363 -6.301 1.00 87.00 82 GLY A C 1
ATOM 676 O O . GLY A 1 82 ? 3.363 -12.999 -7.342 1.00 87.00 82 GLY A O 1
ATOM 677 N N . TYR A 1 83 ? 4.402 -11.381 -6.194 1.00 86.88 83 TYR A N 1
ATOM 678 C CA . TYR A 1 83 ? 5.305 -11.026 -7.288 1.00 86.88 83 TYR A CA 1
ATOM 679 C C . TYR A 1 83 ? 6.270 -12.171 -7.627 1.00 86.88 83 TYR A C 1
ATOM 681 O O . TYR A 1 83 ? 6.514 -12.430 -8.802 1.00 86.88 83 TYR A O 1
ATOM 689 N N . VAL A 1 84 ? 6.812 -12.875 -6.627 1.00 88.25 84 VAL A N 1
ATOM 690 C CA . VAL A 1 84 ? 7.744 -13.996 -6.855 1.00 88.25 84 VAL A CA 1
ATOM 691 C C . VAL A 1 84 ? 7.037 -15.209 -7.466 1.00 88.25 84 VAL A C 1
ATOM 693 O O . VAL A 1 84 ? 7.586 -15.839 -8.366 1.00 88.25 84 VAL A O 1
ATOM 696 N N . TRP A 1 85 ? 5.833 -15.541 -6.995 1.00 90.50 85 TRP A N 1
ATOM 697 C CA . TRP A 1 85 ? 5.085 -16.708 -7.477 1.00 90.50 85 TRP A CA 1
ATOM 698 C C . TRP A 1 85 ? 4.349 -16.450 -8.794 1.00 90.50 85 TRP A C 1
ATOM 700 O O . TRP A 1 85 ? 4.305 -17.332 -9.650 1.00 90.50 85 TRP A O 1
ATOM 710 N N . TRP A 1 86 ? 3.763 -15.261 -8.966 1.00 91.31 86 TRP A N 1
ATOM 711 C CA . TRP A 1 86 ? 2.929 -14.922 -10.122 1.00 91.31 86 TRP A CA 1
ATOM 712 C C . TRP A 1 86 ? 3.205 -13.504 -10.657 1.00 91.31 86 TRP A C 1
ATOM 714 O O . TRP A 1 86 ? 2.324 -12.631 -10.643 1.00 91.31 86 TRP A O 1
ATOM 724 N N . PRO A 1 87 ? 4.415 -13.258 -11.194 1.00 85.44 87 PRO A N 1
ATOM 725 C CA . PRO A 1 87 ? 4.847 -11.921 -11.604 1.00 85.44 87 PRO A CA 1
ATOM 726 C C . PRO A 1 87 ? 3.931 -11.299 -12.663 1.00 85.44 87 PRO A C 1
ATOM 728 O O . PRO A 1 87 ? 3.620 -10.117 -12.580 1.00 85.44 87 PRO A O 1
ATOM 731 N N . ALA A 1 88 ? 3.402 -12.093 -13.600 1.00 87.00 88 ALA A N 1
ATOM 732 C CA . ALA A 1 88 ? 2.531 -11.599 -14.671 1.00 87.00 88 ALA A CA 1
ATOM 733 C C . ALA A 1 88 ? 1.246 -10.910 -14.166 1.00 87.00 88 ALA A C 1
ATOM 735 O O . ALA A 1 88 ? 0.727 -10.018 -14.833 1.00 87.00 88 ALA A O 1
ATOM 736 N N . LEU A 1 89 ? 0.740 -11.307 -12.992 1.00 87.44 89 LEU A N 1
ATOM 737 C CA . LEU A 1 89 ? -0.447 -10.703 -12.378 1.00 87.44 89 LEU A CA 1
ATOM 738 C C . LEU A 1 89 ? -0.070 -9.615 -11.373 1.00 87.44 89 LEU A C 1
ATOM 740 O O . LEU A 1 89 ? -0.686 -8.552 -11.348 1.00 87.44 89 LEU A O 1
ATOM 744 N N . PHE A 1 90 ? 0.950 -9.854 -10.549 1.00 86.88 90 PHE A N 1
ATOM 745 C CA . PHE A 1 90 ? 1.317 -8.921 -9.485 1.00 86.88 90 PHE A CA 1
ATOM 746 C C . PHE A 1 90 ? 2.073 -7.694 -9.991 1.00 86.88 90 PHE A C 1
ATOM 748 O O . PHE A 1 90 ? 1.947 -6.625 -9.401 1.00 86.88 90 PHE A O 1
ATOM 755 N N . GLN A 1 91 ? 2.804 -7.796 -11.099 1.00 85.62 91 GLN A N 1
ATOM 756 C CA . GLN A 1 91 ? 3.515 -6.663 -11.684 1.00 85.62 91 GLN A CA 1
ATOM 757 C C . GLN A 1 91 ? 2.569 -5.509 -12.079 1.00 85.62 91 GLN A C 1
ATOM 759 O O . GLN A 1 91 ? 2.783 -4.392 -11.593 1.00 85.62 91 GLN A O 1
ATOM 764 N N . PRO A 1 92 ? 1.491 -5.711 -12.870 1.00 89.06 92 PRO A N 1
ATOM 765 C CA . PRO A 1 92 ? 0.546 -4.631 -13.162 1.00 89.06 92 PRO A CA 1
ATOM 766 C C . PRO A 1 92 ? -0.208 -4.154 -11.912 1.00 89.06 92 PRO A C 1
ATOM 768 O O . PRO A 1 92 ? -0.426 -2.954 -11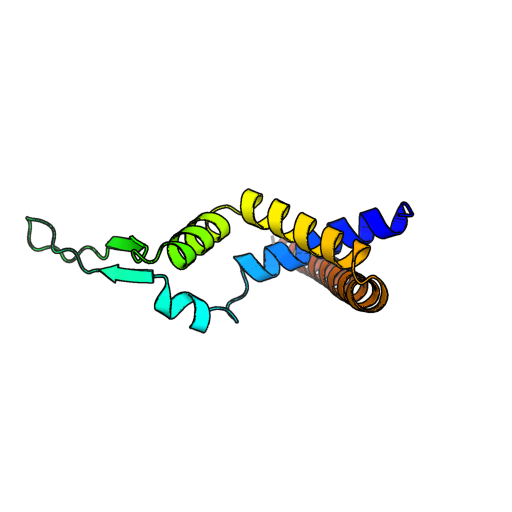.760 1.00 89.06 92 PRO A O 1
ATOM 771 N N . VAL A 1 93 ? -0.543 -5.048 -10.975 1.00 88.75 93 VAL A N 1
ATOM 772 C CA . VAL A 1 93 ? -1.227 -4.677 -9.721 1.00 88.75 93 VAL A CA 1
ATOM 773 C C . VAL A 1 93 ? -0.361 -3.754 -8.860 1.00 88.75 93 VAL A C 1
ATOM 775 O O . VAL A 1 93 ? -0.820 -2.684 -8.457 1.00 88.75 93 VAL A O 1
ATOM 778 N N . CYS A 1 94 ? 0.903 -4.114 -8.622 1.00 88.94 94 CYS A N 1
ATOM 779 C CA . CYS A 1 94 ? 1.856 -3.271 -7.899 1.00 88.94 94 CYS A CA 1
ATOM 780 C C . CYS A 1 94 ? 2.050 -1.922 -8.599 1.00 88.94 94 CYS A C 1
ATOM 782 O O . CYS A 1 94 ? 2.104 -0.892 -7.933 1.00 88.94 94 CYS A O 1
ATOM 784 N N . SER A 1 95 ? 2.086 -1.916 -9.934 1.00 88.50 95 SER A N 1
ATOM 785 C CA . SER A 1 95 ? 2.211 -0.688 -10.728 1.00 88.50 95 SER A CA 1
ATOM 786 C C . SER A 1 95 ? 1.026 0.254 -10.497 1.00 88.50 95 SER A C 1
ATOM 788 O O . SER A 1 95 ? 1.218 1.422 -10.163 1.00 88.50 95 SER A O 1
ATOM 790 N N . ILE A 1 96 ? -0.205 -0.257 -10.600 1.00 91.06 96 ILE A N 1
ATOM 791 C CA . ILE A 1 96 ? -1.433 0.525 -10.385 1.00 91.06 96 ILE A CA 1
ATOM 792 C C . ILE A 1 96 ? -1.493 1.054 -8.946 1.00 91.06 96 ILE A C 1
ATOM 794 O O . ILE A 1 96 ? -1.775 2.235 -8.728 1.00 91.06 96 ILE A O 1
ATOM 798 N N . LEU A 1 97 ? -1.191 0.204 -7.960 1.00 88.50 97 LEU A N 1
ATOM 799 C CA . LEU A 1 97 ? -1.177 0.596 -6.549 1.00 88.50 97 LEU A CA 1
ATOM 800 C C . LEU A 1 97 ? -0.127 1.673 -6.262 1.00 88.50 97 LEU A C 1
ATOM 802 O O . LEU A 1 97 ? -0.418 2.615 -5.525 1.00 88.50 97 LEU A O 1
ATOM 806 N N . ALA A 1 98 ? 1.063 1.569 -6.854 1.00 91.75 98 ALA A N 1
ATOM 807 C CA . ALA A 1 98 ? 2.123 2.558 -6.694 1.00 91.75 98 ALA A CA 1
ATOM 808 C C . ALA A 1 98 ? 1.743 3.915 -7.309 1.00 91.75 98 ALA A C 1
ATOM 810 O O . ALA A 1 98 ? 1.923 4.952 -6.669 1.00 91.75 98 ALA A O 1
ATOM 811 N N . VAL A 1 99 ? 1.144 3.918 -8.505 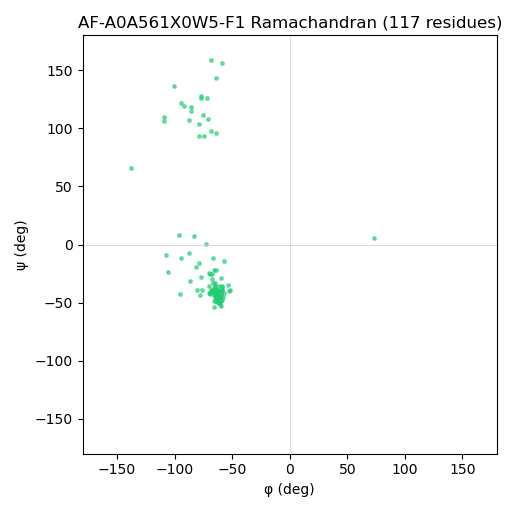1.00 92.25 99 VAL A N 1
ATOM 812 C CA . VAL A 1 99 ? 0.632 5.142 -9.148 1.00 92.25 99 VAL A CA 1
ATOM 813 C C . VAL A 1 99 ? -0.456 5.793 -8.288 1.00 92.25 99 VAL A C 1
ATOM 815 O O . VAL A 1 99 ? -0.416 7.000 -8.046 1.00 92.25 99 VAL A O 1
ATOM 818 N N . ALA A 1 100 ? -1.387 5.003 -7.749 1.00 90.94 100 ALA A N 1
ATOM 819 C CA . ALA A 1 100 ? -2.422 5.498 -6.842 1.00 90.94 100 ALA A CA 1
ATOM 820 C C . ALA A 1 100 ? -1.847 6.035 -5.516 1.00 90.94 100 ALA A C 1
ATOM 822 O O . ALA A 1 100 ? -2.389 6.986 -4.943 1.00 90.94 100 ALA A O 1
ATOM 823 N N . ALA A 1 101 ? -0.750 5.449 -5.020 1.00 89.94 101 ALA A N 1
ATOM 824 C CA . ALA A 1 101 ? -0.016 5.961 -3.865 1.00 89.94 101 ALA A CA 1
ATOM 825 C C . ALA A 1 101 ? 0.525 7.366 -4.139 1.00 89.94 101 ALA A C 1
ATOM 827 O O . ALA A 1 101 ? 0.302 8.276 -3.340 1.00 89.94 101 ALA A O 1
ATOM 828 N N . LEU A 1 102 ? 1.183 7.539 -5.288 1.00 90.94 102 LEU A N 1
ATOM 829 C CA . LEU A 1 102 ? 1.774 8.807 -5.693 1.00 90.94 102 LEU A CA 1
ATOM 830 C C . LEU A 1 102 ? 0.702 9.880 -5.904 1.00 90.94 102 LEU A C 1
ATOM 832 O O . LEU A 1 102 ? 0.827 10.972 -5.360 1.00 90.94 102 LEU A O 1
ATOM 836 N N . ALA A 1 103 ? -0.390 9.551 -6.600 1.00 91.75 103 ALA A N 1
ATOM 837 C CA . ALA A 1 103 ? -1.520 10.463 -6.779 1.00 91.75 103 ALA A CA 1
ATOM 838 C C . ALA A 1 103 ? -2.108 10.920 -5.430 1.00 91.75 103 ALA A C 1
ATOM 840 O O . ALA A 1 103 ? -2.370 12.103 -5.229 1.00 91.75 103 ALA A O 1
ATOM 841 N N . GLY A 1 104 ? -2.246 9.999 -4.469 1.00 87.88 104 GLY A N 1
ATOM 842 C CA . GLY A 1 104 ? -2.713 10.328 -3.122 1.00 87.88 104 GLY A CA 1
ATOM 843 C C . GLY A 1 104 ? -1.742 11.202 -2.319 1.00 87.88 104 GLY A C 1
ATOM 844 O O . GLY A 1 104 ? -2.192 12.022 -1.521 1.00 87.88 104 GLY A O 1
ATOM 845 N N . LEU A 1 105 ? -0.429 11.042 -2.513 1.00 88.81 105 LEU A N 1
ATOM 846 C CA . LEU A 1 105 ? 0.586 11.907 -1.899 1.00 88.81 105 LEU A CA 1
ATOM 847 C C . LEU A 1 105 ? 0.558 13.318 -2.492 1.00 88.81 105 LEU A C 1
ATOM 849 O O . LEU A 1 105 ? 0.638 14.288 -1.742 1.00 88.81 105 LEU A O 1
ATOM 853 N N . VAL A 1 106 ? 0.404 13.428 -3.814 1.00 92.06 106 VAL A N 1
ATOM 854 C CA . VAL A 1 106 ? 0.271 14.719 -4.503 1.00 92.06 106 VAL A CA 1
ATOM 855 C C . VAL A 1 106 ? -0.976 15.452 -4.016 1.00 92.06 106 VAL A C 1
ATOM 857 O O . VAL A 1 106 ? -0.866 16.609 -3.621 1.00 92.06 106 VAL A O 1
ATOM 860 N N . GLN A 1 107 ? -2.124 14.770 -3.947 1.00 90.69 107 GLN A N 1
ATOM 861 C CA . GLN A 1 107 ? -3.364 15.360 -3.436 1.00 90.69 107 GLN A CA 1
ATOM 862 C C . GLN A 1 107 ? -3.204 15.863 -1.998 1.00 90.69 107 GLN A C 1
ATOM 864 O O . GLN A 1 107 ? -3.538 17.003 -1.706 1.00 90.69 107 GLN A O 1
ATOM 869 N N . TRP A 1 108 ? -2.626 15.049 -1.107 1.00 90.12 108 TRP A N 1
ATOM 870 C CA . TRP A 1 108 ? -2.379 15.468 0.275 1.00 90.12 108 TRP A CA 1
ATOM 871 C C . TRP A 1 108 ? -1.463 16.697 0.356 1.00 90.12 108 TRP A C 1
ATOM 873 O O . TRP A 1 108 ? -1.698 17.591 1.168 1.00 90.12 108 TRP A O 1
ATOM 883 N N . GLY A 1 109 ? -0.433 16.759 -0.492 1.00 91.38 109 GLY A N 1
ATOM 884 C CA . GLY A 1 109 ? 0.450 17.919 -0.580 1.00 91.38 109 GLY A CA 1
ATOM 885 C C . GLY A 1 109 ? -0.274 19.176 -1.067 1.00 91.38 109 GLY A C 1
ATOM 886 O O . GLY A 1 109 ? -0.040 20.257 -0.528 1.00 91.38 109 GLY A O 1
ATOM 887 N N . MET A 1 110 ? -1.177 19.033 -2.042 1.00 91.69 110 MET A N 1
ATOM 888 C CA . MET A 1 110 ? -2.023 20.126 -2.528 1.00 91.69 110 MET A CA 1
ATOM 889 C C . MET A 1 110 ? -2.973 20.628 -1.437 1.00 91.69 110 MET A C 1
ATOM 891 O O . MET A 1 110 ? -2.992 21.827 -1.166 1.00 91.69 110 MET A O 1
ATOM 895 N N . ASP A 1 111 ? -3.672 19.720 -0.753 1.00 89.62 111 ASP A N 1
ATOM 896 C CA . ASP A 1 111 ? -4.596 20.061 0.335 1.00 89.62 111 ASP A CA 1
ATOM 897 C C . ASP A 1 111 ? -3.861 20.801 1.475 1.00 89.62 111 ASP A C 1
ATOM 899 O O . ASP A 1 111 ? -4.351 21.792 2.017 1.00 89.62 111 ASP A O 1
ATOM 903 N N . GLN A 1 112 ? -2.645 20.359 1.816 1.00 92.00 112 GLN A N 1
ATOM 904 C CA . GLN A 1 112 ? -1.789 21.017 2.812 1.00 92.00 112 GLN A CA 1
ATOM 905 C C . GLN A 1 112 ? -1.335 22.414 2.379 1.00 92.00 112 GLN A C 1
ATOM 907 O O . GLN A 1 112 ? -1.259 23.328 3.204 1.00 92.00 112 GLN A O 1
ATOM 912 N N . TRP A 1 113 ? -1.006 22.591 1.100 1.00 89.38 113 TRP A N 1
ATOM 913 C CA . TRP A 1 113 ? -0.615 23.895 0.571 1.00 89.38 113 TRP A CA 1
ATOM 914 C C . TRP A 1 113 ? -1.781 24.887 0.606 1.00 89.38 113 TRP A C 1
ATOM 916 O O . TRP A 1 113 ? -1.591 26.048 0.969 1.00 89.38 113 TRP A O 1
ATOM 926 N N . GLU A 1 114 ? -2.991 24.422 0.303 1.00 90.81 114 GLU A N 1
ATOM 927 C CA . GLU A 1 114 ? -4.201 25.239 0.354 1.00 90.81 114 GLU A CA 1
ATOM 928 C C . GLU A 1 114 ? -4.570 25.648 1.788 1.00 90.81 114 GLU A C 1
ATOM 930 O O . GLU A 1 114 ? -4.856 26.821 2.029 1.00 90.81 114 GLU A O 1
ATOM 935 N N . GLN A 1 115 ? -4.444 24.743 2.765 1.00 87.88 115 GLN A N 1
ATOM 936 C CA . GLN A 1 115 ? -4.629 25.077 4.186 1.00 87.88 115 GLN A CA 1
ATOM 937 C C . GLN A 1 115 ? -3.646 26.150 4.670 1.00 87.88 115 GLN A C 1
ATOM 939 O O . GLN A 1 115 ? -4.051 27.104 5.330 1.00 87.88 115 GLN A O 1
ATOM 944 N N . ARG A 1 116 ? -2.362 26.041 4.298 1.00 86.38 116 ARG A N 1
ATOM 945 C CA . ARG A 1 116 ? -1.339 27.050 4.638 1.00 86.38 116 ARG A CA 1
ATOM 946 C C . ARG A 1 116 ? -1.573 28.402 3.977 1.00 86.38 116 ARG A C 1
ATOM 948 O O . ARG A 1 116 ? -1.029 29.398 4.433 1.00 86.38 116 ARG A O 1
ATOM 955 N N . ARG A 1 117 ? -2.324 28.441 2.876 1.00 85.88 117 ARG A N 1
ATOM 956 C CA . ARG A 1 117 ? -2.647 29.681 2.166 1.00 85.88 117 ARG A CA 1
ATOM 957 C C . ARG A 1 117 ? -3.813 30.441 2.807 1.00 85.88 117 ARG A C 1
ATOM 959 O O . ARG A 1 117 ? -3.965 31.627 2.532 1.00 85.88 117 ARG A O 1
ATOM 966 N N . GLN A 1 118 ? -4.634 29.772 3.619 1.00 76.94 118 GLN A N 1
ATOM 967 C CA . GLN A 1 118 ? -5.789 30.361 4.311 1.00 76.94 118 GLN A CA 1
ATOM 968 C C . GLN A 1 118 ? -5.477 30.840 5.743 1.00 76.94 118 GLN A C 1
ATOM 970 O O . GLN A 1 118 ? -6.310 31.532 6.327 1.00 76.94 118 GLN A O 1
ATOM 975 N N . SER A 1 119 ? -4.314 30.480 6.301 1.00 66.31 119 SER A N 1
ATOM 976 C CA . SER A 1 119 ? -3.797 30.939 7.605 1.00 66.31 119 SER A CA 1
ATOM 977 C C . SER A 1 119 ? -2.896 32.159 7.472 1.00 66.31 119 SER A C 1
ATOM 979 O O . SER A 1 119 ? -3.021 33.078 8.306 1.00 66.31 119 SER A O 1
#

Sequence (119 aa):
MPLMDMFLLVFAAFRLTRLLVYDQITAPLRRPFYEAAEEVGPDGAKEIVWYVRKEPVRRFVGELLSCYWCTGIWSAGFLWLGYVWWPALFQPVCSILAVAALAGLVQWGMDQWEQRRQS

Solvent-accessible surface area (backbone atoms only — not comparable to full-atom values): 6589 Å² total; per-residue (Å²): 132,58,74,67,56,54,53,32,46,52,33,16,21,51,35,49,28,51,41,72,66,67,43,66,86,46,47,78,68,44,62,80,43,54,45,80,46,75,49,68,45,99,82,72,50,84,44,82,45,83,44,75,43,88,50,70,71,55,38,51,54,52,56,34,60,72,33,69,67,54,34,33,55,52,38,38,49,50,54,52,52,41,34,73,77,40,40,88,62,35,49,59,51,33,49,54,34,19,52,53,30,50,53,53,51,50,50,52,53,51,56,52,52,52,54,66,71,77,108

Radius of gyration: 19.32 Å; Cα contacts (8 Å, |Δi|>4): 97; chains: 1; bounding box: 43×48×53 Å